Protein AF-A0A383A7Y6-F1 (afdb_monomer_lite)

Structure (mmCIF, N/CA/C/O backbone):
data_AF-A0A383A7Y6-F1
#
_entry.id   AF-A0A383A7Y6-F1
#
loop_
_atom_site.group_PDB
_atom_site.id
_atom_site.type_symbol
_atom_site.label_atom_id
_atom_site.label_alt_id
_atom_site.label_comp_id
_atom_site.label_asym_id
_atom_site.label_entity_id
_atom_site.label_seq_id
_atom_site.pdbx_PDB_ins_code
_atom_site.Cartn_x
_atom_site.Cartn_y
_atom_site.Cartn_z
_atom_site.occupancy
_atom_site.B_iso_or_equiv
_atom_site.auth_seq_id
_atom_site.auth_comp_id
_atom_site.auth_asym_id
_atom_site.auth_atom_id
_atom_site.pdbx_PDB_model_num
ATOM 1 N N . PRO A 1 1 ? -9.229 -7.314 1.625 1.00 82.94 1 PRO A N 1
ATOM 2 C CA . PRO A 1 1 ? -9.069 -8.774 1.388 1.00 82.94 1 PRO A CA 1
ATOM 3 C C . PRO A 1 1 ? -9.872 -9.253 0.169 1.00 82.94 1 PRO A C 1
ATOM 5 O O . PRO A 1 1 ? -10.849 -9.976 0.306 1.00 82.94 1 PRO A O 1
ATOM 8 N N . ALA A 1 2 ? -9.481 -8.816 -1.027 1.00 94.06 2 ALA A N 1
ATOM 9 C CA . ALA A 1 2 ? -10.074 -9.241 -2.293 1.00 94.06 2 ALA A CA 1
ATOM 10 C C . ALA A 1 2 ? -9.077 -8.982 -3.428 1.00 94.06 2 ALA A C 1
ATOM 12 O O . ALA A 1 2 ? -8.101 -8.259 -3.237 1.00 94.06 2 ALA A O 1
ATOM 13 N N . ASN A 1 3 ? -9.335 -9.554 -4.602 1.00 95.44 3 ASN A N 1
ATOM 14 C CA . ASN A 1 3 ? -8.622 -9.197 -5.823 1.00 95.44 3 ASN A CA 1
ATOM 15 C C . ASN A 1 3 ? -9.409 -8.083 -6.535 1.00 95.44 3 ASN A C 1
ATOM 17 O O . ASN A 1 3 ? -10.526 -8.328 -7.001 1.00 95.44 3 ASN A O 1
ATOM 21 N N . LEU A 1 4 ? -8.843 -6.869 -6.586 1.00 96.56 4 LEU A N 1
ATOM 22 C CA . LEU A 1 4 ? -9.551 -5.675 -7.070 1.00 96.56 4 LEU A CA 1
ATOM 23 C C . LEU A 1 4 ? -9.885 -5.743 -8.560 1.00 96.56 4 LEU A C 1
ATOM 25 O O . LEU A 1 4 ? -10.835 -5.098 -9.001 1.00 96.56 4 LEU A O 1
ATOM 29 N N . LYS A 1 5 ? -9.185 -6.593 -9.317 1.00 97.00 5 LYS A N 1
ATOM 30 C CA . LYS A 1 5 ? -9.459 -6.832 -10.737 1.00 97.00 5 LYS A CA 1
ATOM 31 C C . LYS A 1 5 ? -10.874 -7.342 -11.003 1.00 97.00 5 LYS A C 1
ATOM 33 O O . LYS A 1 5 ? -11.378 -7.169 -12.104 1.00 97.00 5 LYS A O 1
ATOM 38 N N . PHE A 1 6 ? -11.523 -7.942 -10.004 1.00 97.50 6 PHE A N 1
ATOM 39 C CA . PHE A 1 6 ? -12.870 -8.509 -10.119 1.00 97.50 6 PHE A CA 1
ATOM 40 C C . PHE A 1 6 ? -13.929 -7.702 -9.354 1.00 97.50 6 PHE A C 1
ATOM 42 O O . PHE A 1 6 ? -14.995 -8.231 -9.031 1.00 97.50 6 PHE A O 1
ATOM 49 N N . VAL A 1 7 ? -13.653 -6.433 -9.045 1.00 98.06 7 VAL A N 1
ATOM 50 C CA . VAL A 1 7 ? -14.596 -5.537 -8.364 1.00 98.06 7 VAL A CA 1
ATOM 51 C C . VAL A 1 7 ? -15.403 -4.750 -9.391 1.00 98.06 7 VAL A C 1
ATOM 53 O O . VAL A 1 7 ? -14.847 -4.118 -10.287 1.00 98.06 7 VAL A O 1
ATOM 56 N N . LYS A 1 8 ? -16.731 -4.786 -9.264 1.00 97.88 8 LYS A N 1
ATOM 57 C CA . LYS A 1 8 ? -17.681 -4.205 -10.226 1.00 97.88 8 LYS A CA 1
ATOM 58 C C . LYS A 1 8 ? -17.431 -2.720 -10.506 1.00 97.88 8 LYS A C 1
ATOM 60 O O . LYS A 1 8 ? -17.610 -2.286 -11.641 1.00 97.88 8 LYS A O 1
ATOM 65 N N . GLU A 1 9 ? -17.064 -1.956 -9.489 1.00 97.88 9 GLU A N 1
ATOM 66 C CA . GLU A 1 9 ? -16.853 -0.510 -9.541 1.00 97.88 9 GLU A CA 1
ATOM 67 C C . GLU A 1 9 ? -15.553 -0.118 -10.248 1.00 97.88 9 GLU A C 1
ATOM 69 O O . GLU A 1 9 ? -15.412 1.038 -10.617 1.00 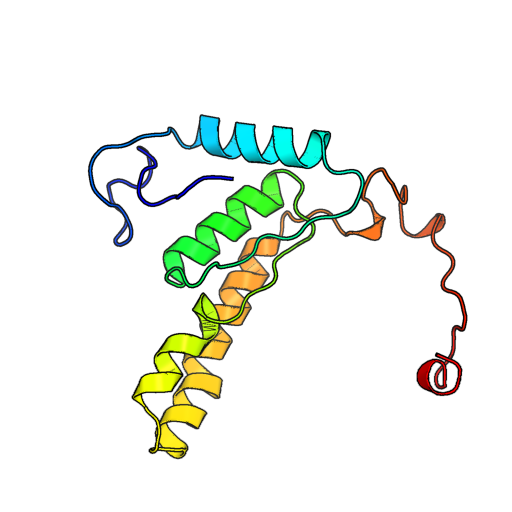97.88 9 GLU A O 1
ATOM 74 N N . TYR A 1 10 ? -14.638 -1.063 -10.483 1.00 97.31 10 TYR A N 1
ATOM 75 C CA . TYR A 1 10 ? -13.378 -0.807 -11.180 1.00 97.31 10 TYR A CA 1
ATOM 76 C C . TYR A 1 10 ? -13.404 -1.202 -12.659 1.00 97.31 10 TYR A C 1
ATOM 78 O O . TYR A 1 10 ? -12.352 -1.283 -13.272 1.00 97.31 10 TYR A O 1
ATOM 86 N N . LYS A 1 11 ? -14.576 -1.435 -13.264 1.00 96.62 11 LYS A N 1
ATOM 87 C CA . LYS A 1 11 ? -14.717 -1.854 -14.678 1.00 96.62 11 LYS A CA 1
ATOM 88 C C . LYS A 1 11 ? -14.052 -0.941 -15.709 1.00 96.62 11 LYS A C 1
ATOM 90 O O . LYS A 1 11 ? -13.810 -1.382 -16.827 1.00 96.62 11 LYS A O 1
ATOM 95 N N . ASP A 1 12 ? -13.838 0.316 -15.357 1.00 95.25 12 ASP A N 1
ATOM 96 C CA . ASP A 1 12 ? -13.200 1.349 -16.168 1.00 95.25 12 ASP A CA 1
ATOM 97 C C . ASP A 1 12 ? -11.691 1.491 -15.905 1.00 95.25 12 ASP A C 1
ATOM 99 O O . ASP A 1 12 ? -11.044 2.321 -16.537 1.00 95.25 12 ASP A O 1
ATOM 103 N N . ARG A 1 13 ? -11.124 0.701 -14.986 1.00 95.75 13 ARG A N 1
ATOM 104 C CA . ARG A 1 13 ? -9.699 0.721 -14.634 1.00 95.75 13 ARG A CA 1
ATOM 105 C C . ARG A 1 13 ? -8.907 -0.264 -15.481 1.00 95.75 13 ARG A C 1
ATOM 107 O O . ARG A 1 13 ? -9.386 -1.359 -15.777 1.00 95.75 13 ARG A O 1
ATOM 114 N N . ASP A 1 14 ? -7.654 0.078 -15.765 1.00 94.50 14 ASP A N 1
ATOM 115 C CA . ASP A 1 14 ? -6.775 -0.719 -16.631 1.00 94.50 14 ASP A CA 1
ATOM 116 C C . ASP A 1 14 ? -6.480 -2.116 -16.061 1.00 94.50 14 ASP A C 1
ATOM 118 O O . ASP A 1 14 ? -6.310 -3.081 -16.806 1.00 94.50 14 ASP A O 1
ATOM 122 N N . PHE A 1 15 ? -6.470 -2.257 -14.733 1.00 94.88 15 PHE A N 1
ATOM 123 C CA . PHE A 1 15 ? -6.251 -3.545 -14.072 1.00 94.88 15 PHE A CA 1
ATOM 124 C C . PHE A 1 15 ? -7.502 -4.441 -14.009 1.00 94.88 15 PHE A C 1
ATOM 126 O O . PHE A 1 15 ? -7.398 -5.577 -13.540 1.00 94.88 15 PHE A O 1
ATOM 133 N N . TYR A 1 16 ? -8.683 -3.974 -14.427 1.00 96.25 16 TYR A N 1
ATOM 134 C CA . TYR A 1 16 ? -9.912 -4.768 -14.355 1.00 96.25 16 TYR A CA 1
ATOM 135 C C . TYR A 1 16 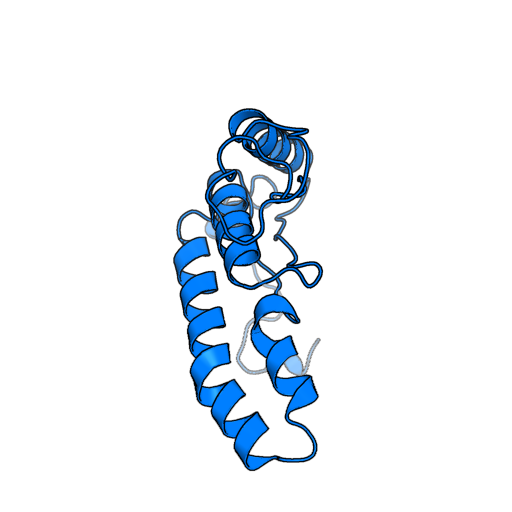? -9.857 -6.001 -15.258 1.00 96.25 16 TYR A C 1
ATOM 137 O O . TYR A 1 16 ? -9.379 -5.959 -16.390 1.00 96.25 16 TYR A O 1
ATOM 145 N N . MET A 1 17 ? -10.384 -7.126 -14.771 1.00 94.25 17 MET A N 1
ATOM 146 C CA . MET A 1 17 ? -10.365 -8.392 -15.494 1.00 94.25 17 MET A CA 1
ATOM 147 C C . MET A 1 17 ? -11.684 -9.152 -15.358 1.00 94.25 17 MET A C 1
ATOM 149 O O . MET A 1 17 ? -12.195 -9.372 -14.266 1.00 94.25 17 MET A O 1
ATOM 153 N N . GLY A 1 18 ? -12.183 -9.666 -16.484 1.00 93.69 18 GLY A N 1
ATOM 154 C CA . GLY A 1 18 ? -13.228 -10.691 -16.515 1.00 93.69 18 GLY A CA 1
ATOM 155 C C . GLY A 1 18 ? -14.574 -10.291 -15.895 1.00 93.69 18 GLY A C 1
ATOM 156 O O . GLY A 1 18 ? -15.021 -9.142 -15.959 1.00 93.69 18 GLY A O 1
ATOM 157 N N . ALA A 1 19 ? -15.271 -11.291 -15.351 1.00 96.06 19 ALA A N 1
ATOM 158 C CA . ALA A 1 19 ? -16.553 -11.110 -14.680 1.00 96.06 19 ALA A CA 1
ATOM 159 C C . ALA A 1 19 ? -16.349 -10.632 -13.236 1.00 96.06 19 ALA A C 1
ATOM 161 O O . ALA A 1 19 ? -15.480 -11.137 -12.528 1.00 96.06 19 ALA A O 1
ATOM 162 N N . SER A 1 20 ? -17.178 -9.686 -12.790 1.00 97.56 20 SER A N 1
ATOM 163 C CA . SER A 1 20 ? -17.117 -9.184 -11.417 1.00 97.56 20 SER A CA 1
ATOM 164 C C . SER A 1 20 ? -17.512 -10.283 -10.425 1.00 97.56 20 SER A C 1
ATOM 166 O O . SER A 1 20 ? -18.545 -10.928 -10.601 1.00 97.56 20 SER A O 1
ATOM 168 N N . ALA A 1 21 ? -16.704 -10.463 -9.384 1.00 97.69 21 ALA A N 1
ATOM 169 C CA . ALA A 1 21 ? -16.951 -11.385 -8.277 1.00 97.69 21 ALA A CA 1
ATOM 170 C C . ALA A 1 21 ? -17.404 -10.654 -7.004 1.00 97.69 21 ALA A C 1
ATOM 172 O O . ALA A 1 21 ? -18.039 -11.267 -6.151 1.00 97.69 21 ALA A O 1
ATOM 173 N N . TYR A 1 22 ? -17.090 -9.358 -6.895 1.00 97.50 22 TYR A N 1
ATOM 174 C CA . TYR A 1 22 ? -17.371 -8.537 -5.719 1.00 97.50 22 TYR A CA 1
ATOM 175 C C . TYR A 1 22 ? -17.855 -7.140 -6.123 1.00 97.50 22 TYR A C 1
ATOM 177 O O . TYR A 1 22 ? -17.560 -6.639 -7.213 1.00 97.50 22 TYR A O 1
ATOM 185 N N . THR A 1 23 ? -18.553 -6.488 -5.209 1.00 98.31 23 THR A N 1
ATOM 186 C CA . THR A 1 23 ? -18.743 -5.037 -5.144 1.00 98.31 23 THR A CA 1
ATOM 187 C C . THR A 1 23 ? -17.686 -4.417 -4.235 1.00 98.31 23 THR A C 1
ATOM 189 O O . THR A 1 23 ? -17.135 -5.081 -3.354 1.00 98.31 23 THR A O 1
ATOM 192 N N . LEU A 1 24 ? -17.414 -3.127 -4.401 1.00 98.06 24 LEU A N 1
ATOM 193 C CA . LEU A 1 24 ? -16.484 -2.393 -3.547 1.00 98.06 24 LEU A CA 1
ATOM 194 C C . LEU A 1 24 ? -16.922 -2.456 -2.078 1.00 98.06 24 LEU A C 1
ATOM 196 O O . LEU A 1 24 ? -16.101 -2.726 -1.207 1.00 98.06 24 LEU A O 1
ATOM 200 N N . SER A 1 25 ? -18.224 -2.322 -1.814 1.00 98.38 25 SER A N 1
ATOM 201 C CA . SER A 1 25 ? -18.782 -2.394 -0.458 1.00 98.38 25 SER A CA 1
ATOM 202 C C . SER A 1 25 ? -18.506 -3.736 0.236 1.00 98.38 25 SER A C 1
ATOM 204 O O . SER A 1 25 ? -18.212 -3.763 1.434 1.00 98.38 25 SER A O 1
ATOM 206 N N . GLU A 1 26 ? -18.535 -4.849 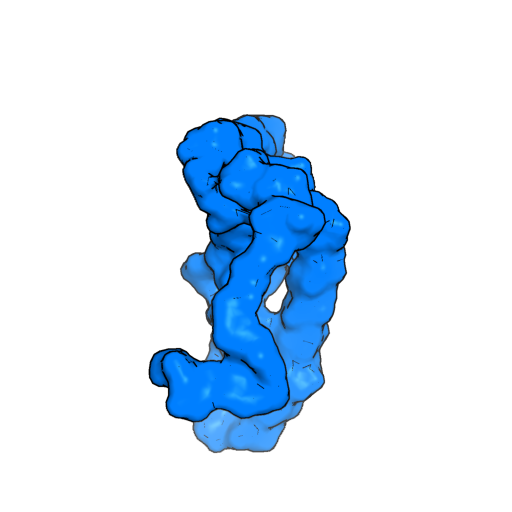-0.505 1.00 98.50 26 GLU A N 1
ATOM 207 C CA . GLU A 1 26 ? -18.149 -6.165 0.022 1.00 98.50 26 GLU A CA 1
ATOM 208 C C . GLU A 1 26 ? -16.657 -6.213 0.364 1.00 98.50 26 GLU A C 1
ATOM 210 O O . GLU A 1 26 ? -16.293 -6.688 1.439 1.00 98.50 26 GLU A O 1
ATOM 215 N N . VAL A 1 27 ? -15.790 -5.661 -0.493 1.00 98.38 27 VAL A N 1
ATOM 216 C CA . VAL A 1 27 ? -14.341 -5.601 -0.231 1.00 98.38 27 VAL A CA 1
ATOM 217 C C . VAL A 1 27 ? -14.026 -4.784 1.020 1.00 98.38 27 VAL A C 1
ATOM 219 O O . VAL A 1 27 ? -13.222 -5.215 1.851 1.00 98.38 27 VAL A O 1
ATOM 222 N N . GLU A 1 28 ? -14.675 -3.633 1.188 1.00 98.31 28 GLU A N 1
ATOM 223 C CA . GLU A 1 28 ? -14.577 -2.828 2.405 1.00 98.31 28 GLU A CA 1
ATOM 224 C C . GLU A 1 28 ? -15.064 -3.607 3.636 1.00 98.31 28 GLU A C 1
ATOM 226 O O . GLU A 1 28 ? -14.442 -3.553 4.699 1.00 98.31 28 GLU A O 1
ATOM 231 N N . GLY A 1 29 ? -16.155 -4.368 3.488 1.00 98.56 29 GLY A N 1
ATOM 232 C CA . GLY A 1 29 ? -16.665 -5.286 4.506 1.00 98.56 29 GLY A CA 1
ATOM 233 C C . GLY A 1 29 ? -15.619 -6.312 4.924 1.00 98.56 29 GLY A C 1
ATOM 234 O O . GLY A 1 29 ? -15.363 -6.475 6.115 1.00 98.56 29 GLY A O 1
ATOM 235 N N . PHE A 1 30 ? -14.921 -6.917 3.964 1.00 98.44 30 PHE A N 1
ATOM 236 C CA . PHE A 1 30 ? -13.842 -7.859 4.256 1.00 98.44 30 PHE A CA 1
ATOM 237 C C . PHE A 1 30 ? -12.671 -7.206 4.999 1.00 98.44 30 PHE A C 1
ATOM 239 O O . PHE A 1 30 ? -12.051 -7.857 5.838 1.00 98.44 30 PHE A O 1
ATOM 246 N N . CYS A 1 31 ? -12.341 -5.942 4.709 1.00 98.06 31 CYS A N 1
ATOM 247 C CA . CYS A 1 31 ? -11.323 -5.210 5.471 1.00 98.06 31 CYS A CA 1
ATOM 248 C C . CYS A 1 31 ? -11.763 -4.993 6.923 1.00 98.06 31 CYS A C 1
ATOM 250 O O . CYS A 1 31 ? -10.988 -5.283 7.831 1.00 98.06 31 CYS A O 1
ATOM 252 N N . ARG A 1 32 ? -13.012 -4.562 7.146 1.00 97.75 32 ARG A N 1
ATOM 253 C CA . ARG A 1 32 ? -13.574 -4.389 8.496 1.00 97.75 32 ARG A CA 1
ATOM 254 C C . ARG A 1 32 ? -13.587 -5.702 9.280 1.00 97.75 32 ARG A C 1
ATOM 256 O O . ARG A 1 32 ? -13.215 -5.722 10.449 1.00 97.75 32 ARG A O 1
ATOM 263 N N . ASP A 1 33 ? -13.952 -6.803 8.631 1.00 98.19 33 ASP A N 1
ATOM 264 C CA . ASP A 1 33 ? -13.943 -8.131 9.247 1.00 98.19 33 ASP A CA 1
ATOM 265 C C . ASP A 1 33 ? -12.529 -8.601 9.605 1.00 98.19 33 ASP A C 1
ATOM 267 O O . ASP A 1 33 ? -12.329 -9.220 10.655 1.00 98.19 33 ASP A O 1
ATOM 271 N N . LEU A 1 34 ? -11.545 -8.326 8.741 1.00 97.12 34 LEU A N 1
ATOM 272 C CA . LEU A 1 34 ? -10.137 -8.602 9.025 1.00 97.12 34 LEU A CA 1
ATOM 273 C C . LEU A 1 34 ? -9.663 -7.795 10.235 1.00 97.12 34 LEU A C 1
ATOM 275 O O . LEU A 1 34 ? -9.082 -8.371 11.152 1.00 97.12 34 LEU A O 1
ATOM 279 N N . ASP A 1 35 ? -9.946 -6.496 10.268 1.00 96.56 35 ASP A N 1
ATOM 280 C CA . ASP A 1 35 ? -9.555 -5.618 11.370 1.00 96.56 35 ASP A CA 1
ATOM 281 C C . ASP A 1 35 ? -10.184 -6.043 12.706 1.00 96.56 35 ASP A C 1
ATOM 283 O O . ASP A 1 35 ? -9.504 -6.158 13.731 1.00 96.56 35 ASP A O 1
ATOM 287 N N . ALA A 1 36 ? -11.473 -6.392 12.690 1.00 96.31 36 ALA A N 1
ATOM 288 C CA . ALA A 1 36 ? -12.177 -6.895 13.862 1.00 96.31 36 ALA A CA 1
ATOM 289 C C . ALA A 1 36 ? -11.507 -8.156 14.435 1.00 96.31 36 ALA A C 1
ATOM 291 O O . ALA A 1 36 ? -11.340 -8.259 15.654 1.00 96.31 36 ALA A O 1
ATOM 292 N N . LYS A 1 37 ? -11.074 -9.078 13.564 1.00 96.50 37 LYS A N 1
ATOM 293 C CA . LYS A 1 37 ? -10.435 -10.352 13.934 1.00 96.50 37 LYS A CA 1
ATOM 294 C C . LYS A 1 37 ? -8.949 -10.224 14.261 1.00 96.50 37 LYS A C 1
ATOM 296 O O . LYS A 1 37 ? -8.432 -11.054 15.007 1.00 96.50 37 LYS A O 1
ATOM 301 N N . SER A 1 38 ? -8.258 -9.223 13.722 1.00 95.62 38 SER A N 1
ATOM 302 C CA . SER A 1 38 ? -6.833 -9.041 13.975 1.00 95.62 38 SER A CA 1
ATOM 303 C C . SER A 1 38 ? -6.591 -8.668 15.437 1.00 95.62 38 SER A C 1
ATOM 305 O O . SER A 1 38 ? -7.180 -7.725 15.972 1.00 95.62 38 SER A O 1
ATOM 307 N N . THR A 1 39 ? -5.709 -9.416 16.100 1.00 95.25 39 THR A N 1
ATOM 308 C CA . THR A 1 39 ? -5.282 -9.152 17.482 1.00 95.25 39 THR A CA 1
ATOM 309 C C . THR A 1 39 ? -4.067 -8.231 17.550 1.00 95.25 39 THR A C 1
ATOM 311 O O . THR A 1 39 ? -3.641 -7.871 18.644 1.00 95.25 39 THR A O 1
ATOM 314 N N . LEU A 1 40 ? -3.502 -7.840 16.407 1.00 96.25 40 LEU A N 1
ATOM 315 C CA . LEU A 1 40 ? -2.354 -6.944 16.274 1.00 96.25 40 LEU A CA 1
ATOM 316 C C . LEU A 1 40 ? -2.565 -5.988 15.085 1.00 96.25 40 LEU A C 1
ATOM 318 O O . LEU A 1 40 ? -3.379 -6.284 14.208 1.00 96.25 40 LEU A O 1
ATOM 322 N N . PRO A 1 41 ? -1.831 -4.862 15.022 1.00 97.00 41 PRO A N 1
ATOM 323 C CA . PRO A 1 41 ? -1.794 -4.022 13.832 1.00 97.00 41 PRO A CA 1
ATOM 324 C C . PRO A 1 41 ? -1.445 -4.845 12.594 1.00 97.00 41 PRO A C 1
ATOM 326 O O . PRO A 1 41 ? -0.594 -5.736 12.651 1.00 97.00 41 PRO A O 1
ATOM 329 N N . TRP A 1 42 ? -2.074 -4.523 11.471 1.00 97.75 42 TRP A N 1
ATOM 330 C CA . TRP A 1 42 ? -1.842 -5.204 10.205 1.00 97.75 42 TRP A CA 1
ATOM 331 C C . TRP A 1 42 ? -1.538 -4.199 9.099 1.00 97.75 42 TRP A C 1
ATOM 333 O O . TRP A 1 42 ? -1.899 -3.025 9.176 1.00 97.75 42 TRP A O 1
ATOM 343 N N . VAL A 1 43 ? -0.849 -4.666 8.065 1.00 97.94 43 VAL A N 1
ATOM 344 C CA . VAL A 1 43 ? -0.503 -3.877 6.881 1.00 97.94 43 VAL A CA 1
ATOM 345 C C . VAL A 1 43 ? -0.859 -4.662 5.628 1.00 97.94 43 VAL A C 1
ATOM 347 O O . VAL A 1 43 ? -0.838 -5.895 5.635 1.00 97.94 43 VAL A O 1
ATOM 350 N N . ILE A 1 44 ? -1.174 -3.961 4.542 1.00 97.44 44 ILE A N 1
ATOM 351 C CA . ILE A 1 44 ? -1.447 -4.602 3.253 1.00 97.44 44 ILE A CA 1
ATOM 352 C C . ILE A 1 44 ? -0.145 -4.881 2.491 1.00 97.44 44 ILE A C 1
ATOM 354 O O . ILE A 1 44 ? 0.764 -4.048 2.461 1.00 97.44 44 ILE A O 1
ATOM 358 N N . LEU A 1 45 ? -0.053 -6.053 1.858 1.00 97.31 45 LEU A N 1
ATOM 359 C CA . LEU A 1 45 ? 1.064 -6.424 0.990 1.00 97.31 45 LEU A CA 1
ATOM 360 C C . LEU A 1 45 ? 0.670 -6.271 -0.479 1.00 97.31 45 LEU A C 1
ATOM 362 O O . LEU A 1 45 ? -0.449 -6.592 -0.862 1.00 97.31 45 LEU A O 1
ATOM 366 N N . SER A 1 46 ? 1.616 -5.854 -1.321 1.00 94.06 46 SER A N 1
ATOM 367 C CA . SER A 1 46 ? 1.345 -5.644 -2.755 1.00 94.06 46 SER A CA 1
ATOM 368 C C . SER A 1 46 ? 1.090 -6.912 -3.571 1.00 94.06 46 SER A C 1
ATOM 370 O O . SER A 1 46 ? 0.556 -6.827 -4.667 1.00 94.06 46 SER A O 1
ATOM 372 N N . ALA A 1 47 ? 1.553 -8.079 -3.113 1.00 91.81 47 ALA A N 1
ATOM 373 C CA . ALA A 1 47 ? 1.514 -9.346 -3.859 1.00 91.81 47 ALA A CA 1
ATOM 374 C C . ALA A 1 47 ? 2.097 -9.313 -5.299 1.00 91.81 47 ALA A C 1
ATOM 376 O O . ALA A 1 47 ? 2.039 -10.318 -6.001 1.00 91.81 47 ALA A O 1
ATOM 377 N N . GLY A 1 48 ? 2.746 -8.219 -5.717 1.00 87.38 48 GLY A N 1
ATOM 378 C CA . GLY A 1 48 ? 3.263 -8.039 -7.076 1.00 87.38 48 GLY A CA 1
ATOM 379 C C . GLY A 1 48 ? 2.249 -7.527 -8.102 1.00 87.38 48 GLY A C 1
ATOM 380 O O . GLY A 1 48 ? 2.562 -7.574 -9.292 1.00 87.38 48 GLY A O 1
ATOM 381 N N . VAL A 1 49 ? 1.086 -7.024 -7.669 1.00 95.12 49 VAL A N 1
ATOM 382 C CA . VAL A 1 49 ? 0.153 -6.311 -8.559 1.00 95.12 49 VAL A CA 1
ATOM 383 C C . VAL A 1 49 ? 0.795 -5.049 -9.149 1.00 95.12 49 VAL A C 1
ATOM 385 O O . VAL A 1 49 ? 1.916 -4.677 -8.784 1.00 95.12 49 VAL A O 1
ATOM 388 N N . ASP A 1 50 ? 0.138 -4.428 -10.121 1.00 95.38 50 ASP A N 1
ATOM 389 C CA . ASP A 1 50 ? 0.615 -3.175 -10.713 1.00 95.38 50 ASP A CA 1
ATOM 390 C C . ASP A 1 50 ? 0.377 -1.999 -9.763 1.00 95.38 50 ASP A C 1
ATOM 392 O O . ASP A 1 50 ? -0.482 -2.061 -8.879 1.00 95.38 50 ASP A O 1
ATOM 396 N N . ILE A 1 51 ? 1.169 -0.932 -9.909 1.00 96.38 51 ILE A N 1
ATOM 397 C CA . ILE A 1 51 ? 1.174 0.173 -8.942 1.00 96.38 51 ILE A CA 1
ATOM 398 C C . ILE A 1 51 ? -0.204 0.825 -8.784 1.00 96.38 51 ILE A C 1
ATOM 400 O O . ILE A 1 51 ? -0.595 1.174 -7.671 1.00 96.38 51 ILE A O 1
ATOM 404 N N . GLU A 1 52 ? -0.970 0.933 -9.868 1.00 96.12 52 GLU A N 1
ATOM 405 C CA . GLU A 1 52 ? -2.308 1.517 -9.845 1.00 96.12 52 GLU A CA 1
ATOM 406 C C . GLU A 1 52 ? -3.269 0.707 -8.958 1.00 96.12 52 GLU A C 1
ATOM 408 O O . GLU A 1 52 ? -3.916 1.261 -8.065 1.00 96.12 52 GLU A O 1
ATOM 413 N N . GLU A 1 53 ? -3.307 -0.615 -9.148 1.00 97.06 53 GLU A N 1
ATOM 414 C CA . GLU A 1 53 ? -4.104 -1.526 -8.322 1.00 97.06 53 GLU A CA 1
ATOM 415 C C . GLU A 1 53 ? -3.626 -1.496 -6.863 1.00 97.06 53 GLU A C 1
ATOM 417 O O . GLU A 1 53 ? -4.422 -1.539 -5.920 1.00 97.06 53 GLU A O 1
ATOM 422 N N . PHE A 1 54 ? -2.311 -1.414 -6.649 1.00 97.75 54 PHE A N 1
ATOM 423 C CA . PHE A 1 54 ? -1.748 -1.379 -5.307 1.00 97.75 54 PHE A CA 1
ATOM 424 C C . PHE A 1 54 ? -2.153 -0.115 -4.540 1.00 97.75 54 PHE A C 1
ATOM 426 O O . PHE A 1 54 ? -2.545 -0.212 -3.378 1.00 97.75 54 PHE A O 1
ATOM 433 N N . ILE A 1 55 ? -2.121 1.055 -5.179 1.00 97.25 55 ILE A N 1
ATOM 434 C CA . ILE A 1 55 ? -2.546 2.320 -4.565 1.00 97.25 55 ILE A CA 1
ATOM 435 C C . ILE A 1 55 ? -4.008 2.236 -4.104 1.00 97.25 55 ILE A C 1
ATOM 437 O O . ILE A 1 55 ? -4.321 2.652 -2.987 1.00 97.25 55 ILE A O 1
ATOM 441 N N . GLU A 1 56 ? -4.897 1.652 -4.910 1.00 97.44 56 GLU A N 1
ATOM 442 C CA . GLU A 1 56 ? -6.296 1.433 -4.519 1.00 97.44 56 GLU A CA 1
ATOM 443 C C . GLU A 1 56 ? -6.423 0.459 -3.336 1.00 97.44 56 GLU A C 1
ATOM 445 O O . GLU A 1 56 ? -7.143 0.741 -2.375 1.00 97.44 56 GLU A O 1
ATOM 450 N N . ASN A 1 57 ? -5.649 -0.631 -3.330 1.00 97.56 57 ASN A N 1
ATOM 451 C CA . ASN A 1 57 ? -5.585 -1.544 -2.185 1.00 97.56 57 ASN A CA 1
ATOM 452 C C . ASN A 1 57 ? -5.153 -0.830 -0.894 1.00 97.56 57 ASN A C 1
ATOM 454 O O . ASN A 1 57 ? -5.734 -1.093 0.165 1.00 97.56 57 ASN A O 1
ATOM 458 N N . VAL A 1 58 ? -4.162 0.071 -0.957 1.00 97.88 58 VAL A N 1
ATOM 459 C CA . VAL A 1 58 ? -3.714 0.856 0.206 1.00 97.88 58 VAL A CA 1
ATOM 460 C C . VAL A 1 58 ? -4.826 1.774 0.701 1.00 97.88 58 VAL A C 1
ATOM 462 O O . VAL A 1 58 ? -5.080 1.781 1.906 1.00 97.88 58 VAL A O 1
ATOM 465 N N . LYS A 1 59 ? -5.524 2.493 -0.190 1.00 97.62 59 LYS A N 1
ATOM 466 C CA . LYS A 1 59 ? -6.627 3.395 0.191 1.00 97.62 59 LYS A CA 1
ATOM 467 C C . LYS A 1 59 ? -7.729 2.648 0.943 1.00 97.62 59 LYS A C 1
ATOM 469 O O . LYS A 1 59 ? -8.067 3.030 2.062 1.00 97.62 59 LYS A O 1
ATOM 474 N N . ILE A 1 60 ? -8.241 1.563 0.354 1.00 97.75 60 ILE A N 1
ATOM 475 C CA . ILE A 1 60 ? -9.336 0.771 0.935 1.00 97.75 60 ILE A CA 1
ATOM 476 C C . ILE A 1 60 ? -8.898 0.146 2.263 1.00 97.75 60 ILE A C 1
ATOM 478 O O . ILE A 1 60 ? -9.619 0.213 3.254 1.00 97.75 60 ILE A O 1
ATOM 482 N N . SER A 1 61 ? -7.707 -0.458 2.308 1.00 97.88 61 SER A N 1
ATOM 483 C CA . SER A 1 61 ? -7.227 -1.135 3.520 1.00 97.88 61 SER A CA 1
ATOM 484 C C . SER A 1 61 ? -7.010 -0.148 4.668 1.00 97.88 61 SER A C 1
ATOM 486 O O . SER A 1 61 ? -7.436 -0.407 5.792 1.00 97.88 61 SER A O 1
ATOM 488 N N . SER A 1 62 ? -6.392 1.001 4.382 1.00 97.31 62 SER A N 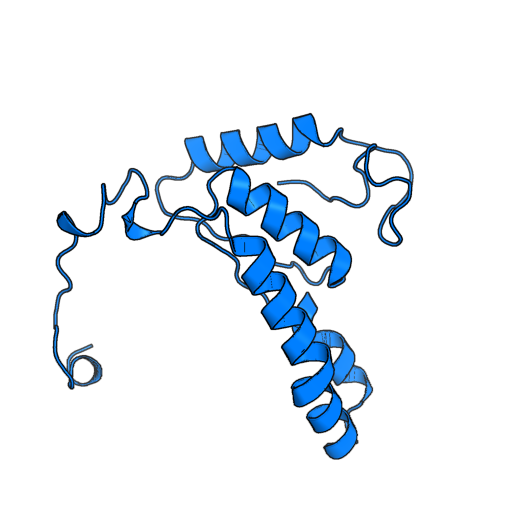1
ATOM 489 C CA . SER A 1 62 ? -6.098 2.038 5.379 1.00 97.31 62 SER A CA 1
ATOM 490 C C . SER A 1 62 ? -7.377 2.630 5.966 1.00 97.31 62 SER A C 1
ATOM 492 O O . SER A 1 62 ? -7.492 2.741 7.181 1.00 97.31 62 SER A O 1
ATOM 494 N N . ALA A 1 63 ? -8.377 2.916 5.125 1.00 97.19 63 ALA A N 1
ATOM 495 C CA . ALA A 1 63 ? -9.679 3.423 5.565 1.00 97.19 63 ALA A CA 1
ATOM 496 C C . ALA A 1 63 ? -10.469 2.439 6.453 1.00 97.19 63 ALA A C 1
ATOM 498 O O . ALA A 1 63 ? -11.440 2.830 7.103 1.00 97.19 63 ALA A O 1
ATOM 499 N N . HIS A 1 64 ? -10.070 1.165 6.490 1.00 97.06 64 HIS A N 1
ATOM 500 C CA . HIS A 1 64 ? -1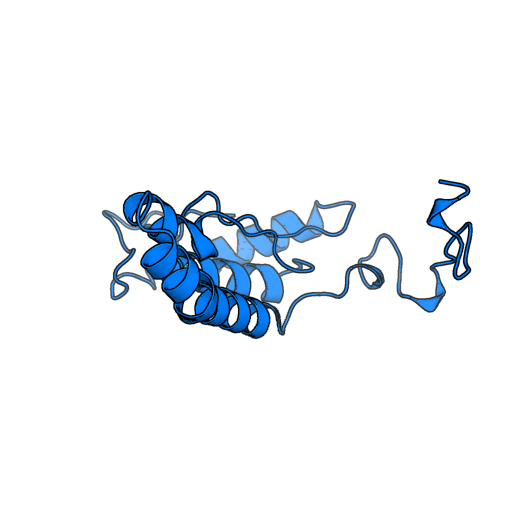0.782 0.098 7.190 1.00 97.06 64 HIS A CA 1
ATOM 501 C C . HIS A 1 64 ? -9.888 -0.696 8.151 1.00 97.06 64 HIS A C 1
ATOM 503 O O . HIS A 1 64 ? -10.123 -1.883 8.366 1.00 97.06 64 HIS A O 1
ATOM 509 N N . GLY A 1 65 ? -8.893 -0.031 8.745 1.00 95.56 65 GLY A N 1
ATOM 510 C CA . GLY A 1 65 ? -8.188 -0.523 9.935 1.00 95.56 65 GLY A CA 1
ATOM 511 C C . GLY A 1 65 ? -6.715 -0.874 9.737 1.00 95.56 65 GLY A C 1
ATOM 512 O O . GLY A 1 65 ? -5.993 -1.034 10.719 1.00 95.56 65 GLY A O 1
ATOM 513 N N . ALA A 1 66 ? -6.219 -0.931 8.497 1.00 97.50 66 ALA A N 1
ATOM 514 C CA . ALA A 1 66 ? -4.794 -1.164 8.280 1.00 97.50 66 ALA A CA 1
ATOM 515 C C . ALA A 1 66 ? -3.950 -0.023 8.870 1.00 97.50 66 ALA A C 1
ATOM 517 O O . ALA A 1 66 ? -4.297 1.157 8.782 1.00 97.50 66 ALA A O 1
ATOM 518 N N . SER A 1 67 ? -2.791 -0.382 9.415 1.00 97.75 67 SER A N 1
ATOM 519 C CA . SER A 1 67 ? -1.784 0.551 9.930 1.00 97.75 67 SER A CA 1
ATOM 520 C C . SER A 1 67 ? -0.744 0.964 8.895 1.00 97.75 67 SER A C 1
ATOM 522 O O . SER A 1 67 ? 0.205 1.677 9.216 1.00 97.75 67 SER A O 1
ATOM 524 N N . GLY A 1 68 ? -0.909 0.518 7.654 1.00 97.62 68 GLY A N 1
ATOM 525 C CA . GLY A 1 68 ? -0.080 0.925 6.537 1.00 97.62 68 GLY A CA 1
ATOM 526 C C . GLY A 1 68 ? 0.070 -0.161 5.488 1.00 97.62 68 GLY A C 1
ATOM 527 O O . GLY A 1 68 ? -0.811 -1.005 5.305 1.00 97.62 68 GLY A O 1
ATOM 528 N N . PHE A 1 69 ? 1.210 -0.149 4.804 1.00 97.62 69 PHE A N 1
ATOM 529 C CA . PHE A 1 69 ? 1.538 -1.129 3.781 1.00 97.62 69 PHE A CA 1
ATOM 530 C C . PHE A 1 69 ? 2.979 -1.623 3.902 1.00 97.62 69 PHE A C 1
ATOM 532 O O . PHE A 1 69 ? 3.853 -0.926 4.416 1.00 97.62 69 PHE A O 1
ATOM 539 N N . LEU A 1 70 ? 3.227 -2.815 3.364 1.00 97.31 70 LEU A N 1
ATOM 540 C CA . LEU A 1 70 ? 4.562 -3.334 3.089 1.00 97.31 70 LEU A CA 1
ATOM 541 C C . LEU A 1 70 ? 4.633 -3.694 1.604 1.00 97.31 70 LEU A C 1
ATOM 543 O O . LEU A 1 70 ? 3.995 -4.639 1.134 1.00 97.31 70 LEU A O 1
ATOM 547 N N . CYS A 1 71 ? 5.384 -2.902 0.843 1.00 95.75 71 CYS A N 1
ATOM 548 C CA . CYS A 1 71 ? 5.425 -3.000 -0.611 1.00 95.75 71 CYS A CA 1
ATOM 549 C C . CYS A 1 71 ? 6.835 -3.272 -1.124 1.00 95.75 71 CYS A C 1
ATOM 551 O O . CYS A 1 71 ? 7.819 -2.814 -0.555 1.00 95.75 71 CYS A O 1
ATOM 553 N N . GLY A 1 72 ? 6.903 -4.018 -2.224 1.00 95.75 72 GLY A N 1
ATOM 554 C CA . GLY A 1 72 ? 8.136 -4.283 -2.947 1.00 95.75 72 GLY A CA 1
ATOM 555 C C . GLY A 1 72 ? 7.875 -4.200 -4.442 1.00 95.75 72 GLY A C 1
ATOM 556 O O . GLY A 1 72 ? 7.929 -3.125 -5.024 1.00 95.75 72 GLY A O 1
ATOM 557 N N . ARG A 1 73 ? 7.528 -5.336 -5.055 1.00 96.75 73 ARG A N 1
ATOM 558 C CA . ARG A 1 73 ? 7.407 -5.469 -6.516 1.00 96.75 73 ARG A CA 1
ATOM 559 C C . ARG A 1 73 ? 6.517 -4.415 -7.181 1.00 96.75 73 ARG A C 1
ATOM 561 O O . ARG A 1 73 ? 6.905 -3.930 -8.229 1.00 96.75 73 ARG A O 1
ATOM 568 N N . ALA A 1 74 ? 5.390 -4.012 -6.592 1.00 96.75 74 ALA A N 1
ATOM 569 C CA . ALA A 1 74 ? 4.559 -2.969 -7.209 1.00 96.75 74 ALA A CA 1
ATOM 570 C C . ALA A 1 74 ? 5.275 -1.607 -7.348 1.00 96.75 74 ALA A C 1
ATOM 572 O O . ALA A 1 74 ? 4.873 -0.806 -8.177 1.00 96.75 74 ALA A O 1
ATOM 573 N N . ILE A 1 75 ? 6.333 -1.346 -6.568 1.00 97.50 75 ILE A N 1
ATOM 574 C CA . ILE A 1 75 ? 7.131 -0.115 -6.648 1.00 97.50 75 ILE A CA 1
ATOM 575 C C . ILE A 1 75 ? 8.302 -0.253 -7.629 1.00 97.50 75 ILE A C 1
ATOM 577 O O . ILE A 1 75 ? 8.539 0.669 -8.403 1.00 97.50 75 ILE A O 1
ATOM 581 N N . TRP A 1 76 ? 9.048 -1.364 -7.581 1.00 96.94 76 TRP A N 1
ATOM 582 C CA . TRP A 1 76 ? 10.365 -1.458 -8.234 1.00 96.94 76 TRP A CA 1
ATOM 583 C C . TRP A 1 76 ? 10.505 -2.545 -9.309 1.00 96.94 76 TRP A C 1
ATOM 585 O O . TRP A 1 76 ? 11.563 -2.622 -9.931 1.00 96.94 76 TRP A O 1
ATOM 595 N N . LYS A 1 77 ? 9.499 -3.406 -9.546 1.00 96.50 77 LYS A N 1
ATOM 596 C CA . LYS A 1 77 ? 9.657 -4.571 -10.448 1.00 96.50 77 LYS A CA 1
ATOM 597 C C . LYS A 1 77 ? 10.007 -4.186 -11.887 1.00 96.50 77 LYS A C 1
ATOM 599 O O . LYS A 1 77 ? 10.721 -4.942 -12.535 1.00 96.50 77 LYS A O 1
ATOM 604 N N . ASP A 1 78 ? 9.570 -3.017 -12.348 1.00 96.88 78 ASP A N 1
ATOM 605 C CA . ASP A 1 78 ? 9.812 -2.560 -13.722 1.00 96.88 78 ASP A CA 1
ATOM 606 C C . ASP A 1 78 ? 11.258 -2.078 -13.939 1.00 96.88 78 ASP A C 1
ATOM 608 O O . ASP A 1 78 ? 11.684 -1.899 -15.076 1.00 96.88 78 ASP A O 1
ATOM 612 N N . ALA A 1 79 ? 12.060 -1.977 -12.870 1.00 97.94 79 ALA A N 1
ATOM 613 C CA . ALA A 1 79 ? 13.509 -1.817 -12.975 1.00 97.94 79 ALA A CA 1
ATOM 614 C C . ALA A 1 79 ? 14.212 -3.115 -13.403 1.00 97.94 79 ALA A C 1
ATOM 616 O O . ALA A 1 79 ? 15.290 -3.070 -13.990 1.00 97.94 79 ALA A O 1
ATOM 617 N N . VAL A 1 80 ? 13.633 -4.286 -13.100 1.00 97.69 80 VAL A N 1
ATOM 618 C CA . VAL A 1 80 ? 14.290 -5.588 -13.315 1.00 97.69 80 VAL A CA 1
ATOM 619 C C . VAL A 1 80 ? 14.633 -5.825 -14.792 1.00 97.69 80 VAL A C 1
ATOM 621 O O . VAL A 1 80 ? 15.767 -6.221 -15.057 1.00 97.69 80 VAL A O 1
ATOM 624 N N . PRO A 1 81 ? 13.737 -5.557 -15.766 1.00 98.25 81 PRO A N 1
ATOM 625 C CA . PRO A 1 81 ? 14.055 -5.724 -17.185 1.00 98.25 81 PRO A CA 1
ATOM 626 C C . PRO A 1 81 ? 15.099 -4.738 -17.729 1.00 98.25 81 PRO A C 1
ATOM 628 O O . PRO A 1 81 ? 15.589 -4.952 -18.832 1.00 98.25 81 PRO A O 1
ATOM 631 N N . LEU A 1 82 ? 15.419 -3.661 -16.998 1.00 98.50 82 LEU A N 1
ATOM 632 C CA . LEU A 1 82 ? 16.424 -2.674 -17.411 1.00 98.50 82 LEU A CA 1
ATOM 633 C C . LEU A 1 82 ? 17.853 -3.172 -17.151 1.00 98.50 82 LEU A C 1
ATOM 635 O O . LEU A 1 82 ? 18.791 -2.723 -17.799 1.00 98.50 82 LEU A O 1
ATOM 639 N N . TYR A 1 83 ? 18.038 -4.127 -16.239 1.00 97.25 83 TYR A N 1
ATOM 640 C CA . TYR A 1 83 ? 19.343 -4.732 -15.981 1.00 97.25 83 TYR A CA 1
ATOM 641 C C . TYR A 1 83 ? 19.823 -5.549 -17.206 1.00 97.25 83 TYR A C 1
ATOM 643 O O . TYR A 1 83 ? 19.021 -6.286 -17.786 1.00 97.25 83 TYR A O 1
ATOM 651 N N . PRO A 1 84 ? 21.111 -5.486 -17.610 1.00 98.00 84 PRO A N 1
ATOM 652 C CA . PRO A 1 84 ? 22.265 -4.968 -16.867 1.00 98.00 84 PRO A CA 1
ATOM 653 C C . PRO A 1 84 ? 22.593 -3.480 -17.056 1.00 98.00 84 PRO A C 1
ATOM 655 O O . PRO A 1 84 ? 23.665 -3.060 -16.634 1.00 98.00 84 PRO A O 1
ATOM 658 N N . ASP A 1 85 ? 21.722 -2.672 -17.667 1.00 98.56 85 ASP A N 1
ATOM 659 C CA . ASP A 1 85 ? 21.941 -1.223 -17.769 1.00 98.56 85 ASP A CA 1
ATOM 660 C C . ASP A 1 85 ? 21.725 -0.550 -16.399 1.00 98.56 85 ASP A C 1
ATOM 662 O O . ASP A 1 85 ? 20.608 -0.205 -16.005 1.00 98.56 85 ASP A O 1
ATOM 666 N N . GLU A 1 86 ? 22.810 -0.402 -15.637 1.00 98.44 86 GLU A N 1
ATOM 667 C CA . GLU A 1 86 ? 22.791 0.174 -14.288 1.00 98.44 86 GLU A CA 1
ATOM 668 C C . GLU A 1 86 ? 22.345 1.643 -14.267 1.00 98.44 86 GLU A C 1
ATOM 670 O O . GLU A 1 86 ? 21.694 2.068 -13.305 1.00 98.44 86 GLU A O 1
ATOM 675 N N . ASP A 1 87 ? 22.623 2.410 -15.325 1.00 98.62 87 ASP A N 1
ATOM 676 C CA . ASP A 1 87 ? 22.195 3.806 -15.438 1.00 98.62 87 ASP A CA 1
ATOM 677 C C . ASP A 1 87 ? 20.677 3.885 -15.646 1.00 98.62 87 ASP A C 1
ATOM 679 O O . ASP A 1 87 ? 19.995 4.679 -14.987 1.00 98.62 87 ASP A O 1
ATOM 683 N N . ALA A 1 88 ? 20.115 3.026 -16.504 1.00 98.62 88 ALA A N 1
ATOM 684 C CA . ALA A 1 88 ? 18.670 2.922 -16.699 1.00 98.62 88 ALA A CA 1
ATOM 685 C C . ALA A 1 88 ? 17.950 2.446 -15.428 1.00 98.62 88 ALA A C 1
ATOM 687 O O . ALA A 1 88 ? 16.938 3.039 -15.039 1.00 98.62 88 ALA A O 1
ATOM 688 N N . VAL A 1 89 ? 18.492 1.433 -14.740 1.00 98.75 89 VAL A N 1
ATOM 689 C CA . VAL A 1 89 ? 17.983 0.962 -13.439 1.00 98.75 89 VAL A CA 1
ATOM 690 C C . VAL A 1 89 ? 17.988 2.102 -12.422 1.00 98.75 89 VAL A C 1
ATOM 692 O O . VAL A 1 89 ? 16.963 2.383 -11.801 1.00 98.75 89 VAL A O 1
ATOM 695 N N . THR A 1 90 ? 19.115 2.802 -12.274 1.00 98.62 90 THR A N 1
ATOM 696 C CA . THR A 1 90 ? 19.260 3.910 -11.320 1.00 98.62 90 THR A CA 1
ATOM 697 C C . THR A 1 90 ? 18.286 5.041 -11.635 1.00 98.62 90 THR A C 1
ATOM 699 O O . THR A 1 90 ? 17.616 5.550 -10.734 1.00 98.62 90 THR A O 1
ATOM 702 N N . LYS A 1 91 ? 18.138 5.402 -12.915 1.00 98.75 91 LYS A N 1
ATOM 703 C CA . LYS A 1 91 ? 17.184 6.421 -13.364 1.00 98.75 91 LYS A CA 1
ATOM 704 C C . LYS A 1 91 ? 15.742 6.048 -13.018 1.00 98.75 91 LYS A C 1
ATOM 706 O O . LYS A 1 91 ? 15.005 6.907 -12.535 1.00 98.75 91 LYS A O 1
ATOM 711 N N . PHE A 1 92 ? 15.341 4.795 -13.230 1.00 98.69 92 PHE A N 1
ATOM 712 C CA . PHE A 1 92 ? 14.002 4.330 -12.867 1.00 98.69 92 PHE A CA 1
ATOM 713 C C . PHE A 1 92 ? 13.785 4.364 -11.348 1.00 98.69 92 PHE A C 1
ATOM 715 O O . PHE A 1 92 ? 12.766 4.872 -10.880 1.00 98.69 92 PHE A O 1
ATOM 722 N N . LEU A 1 93 ? 14.754 3.868 -10.571 1.00 98.50 93 LEU A N 1
ATOM 723 C CA . LEU A 1 93 ? 14.649 3.806 -9.112 1.00 98.50 93 LEU A CA 1
ATOM 724 C C . LEU A 1 93 ? 14.577 5.198 -8.475 1.00 98.50 93 LEU A C 1
ATOM 726 O O . LEU A 1 93 ? 13.775 5.409 -7.570 1.00 98.50 93 LEU A O 1
ATOM 730 N N . LEU A 1 94 ? 15.374 6.154 -8.958 1.00 98.44 94 LEU A N 1
ATOM 731 C CA . LEU A 1 94 ? 15.341 7.536 -8.473 1.00 98.44 94 LEU A CA 1
ATOM 732 C C . LEU A 1 94 ? 14.117 8.312 -8.985 1.00 98.44 94 LEU A C 1
ATOM 734 O O . LEU A 1 94 ? 13.668 9.232 -8.304 1.00 98.44 94 LEU A O 1
ATOM 738 N N . GLY A 1 95 ? 13.575 7.944 -10.148 1.00 98.50 95 GLY A N 1
ATOM 739 C CA . GLY A 1 95 ? 12.411 8.568 -10.774 1.00 98.50 95 GLY A CA 1
ATOM 740 C C . GLY A 1 95 ? 11.097 7.855 -10.452 1.00 98.50 95 GLY A C 1
ATOM 741 O O . GLY A 1 95 ? 10.474 8.104 -9.421 1.00 98.50 95 GLY A O 1
ATOM 742 N N . GLU A 1 96 ? 10.650 6.998 -11.368 1.00 98.19 96 GLU A N 1
ATOM 743 C CA . GLU A 1 96 ? 9.329 6.357 -11.336 1.00 98.19 96 GLU A CA 1
ATOM 744 C C . GLU A 1 96 ? 9.079 5.556 -10.053 1.00 98.19 96 GLU A C 1
ATOM 746 O O . GLU A 1 96 ? 8.017 5.698 -9.447 1.00 98.19 96 GLU A O 1
ATOM 751 N N . ALA A 1 97 ? 10.057 4.785 -9.564 1.00 98.06 97 ALA A N 1
ATOM 752 C CA . ALA A 1 97 ? 9.881 4.025 -8.324 1.00 98.06 97 ALA A CA 1
ATOM 753 C C . ALA A 1 97 ? 9.692 4.944 -7.100 1.00 98.06 97 ALA A C 1
ATOM 755 O O . ALA A 1 97 ? 8.851 4.664 -6.242 1.00 98.06 97 ALA A O 1
ATOM 756 N N . SER A 1 98 ? 10.414 6.068 -7.030 1.00 98.19 98 SER A N 1
ATOM 757 C CA . SER A 1 98 ? 10.215 7.083 -5.984 1.00 98.19 98 SER A CA 1
ATOM 758 C C . SER A 1 98 ? 8.809 7.682 -6.040 1.00 98.19 98 SER A C 1
ATOM 760 O O . SER A 1 98 ? 8.156 7.824 -5.007 1.00 98.19 98 SER A O 1
ATOM 762 N N . VAL A 1 99 ? 8.303 7.983 -7.242 1.00 98.38 99 VAL A N 1
ATOM 763 C CA . VAL A 1 99 ? 6.929 8.479 -7.437 1.00 98.38 99 VAL A CA 1
ATOM 764 C C . VAL A 1 99 ? 5.902 7.427 -7.006 1.00 98.38 99 VAL A C 1
ATOM 766 O O . VAL A 1 99 ? 4.957 7.746 -6.283 1.00 98.38 99 VAL A O 1
ATOM 769 N N . ASN A 1 100 ? 6.112 6.161 -7.368 1.00 98.00 100 ASN A N 1
ATOM 770 C CA . ASN A 1 100 ? 5.272 5.037 -6.950 1.00 98.00 100 ASN A CA 1
ATOM 771 C C . ASN A 1 100 ? 5.216 4.910 -5.418 1.00 98.00 100 ASN A C 1
ATOM 773 O O . ASN A 1 100 ? 4.139 4.718 -4.841 1.00 98.00 100 ASN A O 1
ATOM 777 N N . PHE A 1 101 ? 6.362 5.055 -4.745 1.00 97.81 101 PHE A N 1
ATOM 778 C CA . PHE A 1 101 ? 6.442 5.051 -3.287 1.00 97.81 101 PHE A CA 1
ATOM 779 C C . PHE A 1 101 ? 5.701 6.238 -2.662 1.00 97.81 101 PHE A C 1
ATOM 781 O O . PHE A 1 101 ? 4.876 6.028 -1.772 1.00 97.81 101 PHE A O 1
ATOM 788 N N . GLU A 1 102 ? 5.938 7.466 -3.129 1.00 98.06 102 GLU A N 1
ATOM 789 C CA . GLU A 1 102 ? 5.289 8.660 -2.572 1.00 98.06 102 GLU A CA 1
ATOM 790 C C . GLU A 1 102 ? 3.768 8.637 -2.780 1.00 98.06 102 GLU A C 1
ATOM 792 O O . GLU A 1 102 ? 3.017 8.956 -1.859 1.00 98.06 102 GLU A O 1
ATOM 797 N N . ASN A 1 103 ? 3.289 8.150 -3.927 1.00 97.69 103 ASN A N 1
ATOM 798 C CA . ASN A 1 103 ? 1.856 7.958 -4.164 1.00 97.69 103 ASN A CA 1
ATOM 799 C C . ASN A 1 103 ? 1.256 6.896 -3.228 1.00 97.69 103 ASN A C 1
ATOM 801 O O . ASN A 1 103 ? 0.173 7.096 -2.672 1.00 97.69 103 ASN A O 1
ATOM 805 N N . SER A 1 104 ? 1.972 5.790 -2.997 1.00 97.06 104 SER A N 1
ATOM 806 C CA . SER A 1 104 ? 1.558 4.755 -2.037 1.00 97.06 104 SER A CA 1
ATOM 807 C C . SER A 1 104 ? 1.526 5.296 -0.603 1.00 97.06 104 SER A C 1
ATOM 809 O O . SER A 1 104 ? 0.605 5.009 0.161 1.00 97.06 104 SER A O 1
ATOM 811 N N . LYS A 1 105 ? 2.502 6.130 -0.234 1.00 96.62 105 LYS A N 1
ATOM 812 C CA . LYS A 1 105 ? 2.559 6.827 1.055 1.00 96.62 105 LYS A CA 1
ATOM 813 C C . LYS A 1 105 ? 1.420 7.834 1.206 1.00 96.62 105 LYS A C 1
ATOM 815 O O . LYS A 1 105 ? 0.806 7.874 2.262 1.00 96.62 105 LYS A O 1
ATOM 820 N N . ALA A 1 106 ? 1.067 8.594 0.174 1.00 97.06 106 ALA A N 1
ATOM 821 C CA . ALA A 1 106 ? -0.088 9.492 0.226 1.00 97.06 106 ALA A CA 1
ATOM 822 C C . ALA A 1 106 ? -1.417 8.726 0.400 1.00 97.06 106 ALA A C 1
ATOM 824 O O . ALA A 1 106 ? -2.303 9.154 1.147 1.00 97.06 106 ALA A O 1
ATOM 825 N N . ALA A 1 107 ? -1.537 7.554 -0.233 1.00 96.44 107 ALA A N 1
ATOM 826 C CA . ALA A 1 107 ? -2.700 6.675 -0.113 1.00 96.44 107 ALA A CA 1
ATOM 827 C C . ALA A 1 107 ? -2.914 6.117 1.307 1.00 96.44 107 ALA A C 1
ATOM 829 O O . ALA A 1 107 ? -4.034 5.748 1.656 1.00 96.44 107 ALA A O 1
ATOM 830 N N . VAL A 1 108 ? -1.868 6.094 2.140 1.00 95.19 108 VAL A N 1
ATOM 831 C CA . VAL A 1 108 ? -1.914 5.605 3.528 1.00 95.19 108 VAL A CA 1
ATOM 832 C C . VAL A 1 108 ? -2.482 6.626 4.523 1.00 95.19 108 VAL A C 1
ATOM 834 O O . VAL A 1 108 ? -2.541 6.354 5.716 1.00 95.19 108 VAL A O 1
ATOM 837 N N . SER A 1 109 ? -2.907 7.805 4.058 1.00 92.31 109 SER A N 1
ATOM 838 C CA . SER A 1 109 ? -3.330 8.943 4.896 1.00 92.31 109 SER A CA 1
ATOM 839 C C . SER A 1 109 ? -4.413 8.636 5.939 1.00 92.31 109 SER A C 1
ATOM 841 O O . SER A 1 109 ? -4.425 9.272 6.989 1.00 92.31 109 SER A O 1
ATOM 843 N N . ASN A 1 110 ? -5.282 7.651 5.689 1.00 93.06 110 ASN A N 1
ATOM 844 C CA . ASN A 1 110 ? -6.333 7.227 6.624 1.00 93.06 110 ASN A CA 1
ATOM 845 C C . ASN A 1 110 ? -5.940 6.031 7.510 1.00 93.06 110 ASN A C 1
ATOM 847 O O . ASN A 1 110 ? -6.789 5.501 8.222 1.00 93.06 110 ASN A O 1
ATOM 851 N N . ALA A 1 111 ? -4.688 5.572 7.456 1.00 96.00 111 ALA A N 1
ATOM 852 C CA . ALA A 1 111 ? -4.251 4.416 8.226 1.00 96.00 111 ALA A CA 1
ATOM 853 C C . ALA A 1 111 ? -4.264 4.698 9.728 1.00 96.00 111 ALA A C 1
ATOM 855 O O . ALA A 1 111 ? -3.934 5.792 10.192 1.00 96.00 111 ALA A O 1
ATOM 856 N N . THR A 1 112 ? -4.589 3.669 10.507 1.00 93.75 112 THR A N 1
ATOM 857 C CA . THR A 1 112 ? -4.557 3.757 11.968 1.00 93.75 112 THR A CA 1
ATOM 858 C C . THR A 1 112 ? -3.111 3.637 12.442 1.00 93.75 112 THR A C 1
ATOM 860 O O . THR A 1 112 ? -2.513 2.581 12.229 1.00 93.75 112 THR A O 1
ATOM 863 N N . PRO A 1 113 ? -2.518 4.645 13.115 1.00 95.62 113 PRO A N 1
ATOM 864 C CA . PRO A 1 113 ? -1.183 4.492 13.686 1.00 95.62 113 PRO A CA 1
ATOM 865 C C . PRO A 1 113 ? -1.121 3.231 14.552 1.00 95.62 113 PRO A C 1
ATOM 867 O O . PRO A 1 113 ? -2.002 3.021 15.383 1.00 95.62 113 PRO A O 1
ATOM 870 N N . TRP A 1 114 ? -0.104 2.387 14.367 1.00 95.56 114 TRP A N 1
ATOM 871 C CA . TRP A 1 114 ? -0.063 1.048 14.977 1.00 95.56 114 TRP A CA 1
ATOM 872 C C . TRP A 1 114 ? -0.240 1.077 16.503 1.00 95.56 114 TRP A C 1
ATOM 874 O O . TRP A 1 114 ? -0.897 0.213 17.079 1.00 95.56 114 TRP A O 1
ATOM 884 N N . PHE A 1 115 ? 0.289 2.112 17.158 1.00 94.94 115 PHE A N 1
ATOM 885 C CA . PHE A 1 115 ? 0.194 2.298 18.602 1.00 94.94 115 PHE A CA 1
ATOM 886 C C . PHE A 1 115 ? -1.220 2.656 19.076 1.00 94.94 115 PHE A C 1
ATOM 888 O O . PHE A 1 115 ? -1.521 2.478 20.249 1.00 94.94 115 PHE A O 1
ATOM 895 N N . ASN A 1 116 ? -2.099 3.134 18.192 1.00 94.56 116 ASN A N 1
ATOM 896 C CA . ASN A 1 116 ? -3.510 3.393 18.486 1.00 94.56 116 ASN A CA 1
ATOM 897 C C . ASN A 1 116 ? -4.396 2.152 18.297 1.00 94.56 116 ASN A C 1
ATOM 899 O O . ASN A 1 116 ? -5.578 2.204 18.629 1.00 94.56 116 ASN A O 1
ATOM 903 N N . HIS A 1 117 ? -3.859 1.040 17.784 1.00 94.38 117 HIS A N 1
ATOM 904 C CA . HIS A 1 117 ? -4.609 -0.208 17.675 1.00 94.38 117 HIS A CA 1
ATOM 905 C C . HIS A 1 117 ? -5.093 -0.680 19.058 1.00 94.38 117 HIS A C 1
ATOM 907 O O . HIS A 1 117 ? -4.401 -0.498 20.065 1.00 94.38 117 HIS A O 1
ATOM 913 N N . LYS A 1 118 ? -6.258 -1.343 19.104 1.00 90.50 118 LYS A N 1
ATOM 914 C CA . LYS A 1 118 ? -6.942 -1.797 20.336 1.00 90.50 118 LYS A CA 1
ATOM 915 C C . LYS A 1 118 ? -6.061 -2.613 21.296 1.00 90.50 118 LYS A C 1
ATOM 917 O O . LYS A 1 118 ? -6.290 -2.590 22.497 1.00 90.50 118 LYS A O 1
ATOM 922 N N . SER A 1 119 ? -5.037 -3.288 20.776 1.00 91.38 119 SER A N 1
ATOM 923 C CA . SER A 1 119 ? -4.082 -4.085 21.565 1.00 91.38 119 SER A CA 1
ATOM 924 C C . SER A 1 119 ? -3.043 -3.260 22.328 1.00 91.38 119 SER A C 1
ATOM 926 O O . SER A 1 119 ? -2.462 -3.764 23.280 1.00 91.38 119 SER A O 1
ATOM 928 N N . PHE A 1 120 ? -2.793 -2.016 21.910 1.00 92.75 120 PHE A N 1
ATOM 929 C CA . PHE A 1 120 ? -1.841 -1.106 22.555 1.00 92.75 120 PHE A CA 1
ATOM 930 C C . PHE A 1 120 ? -2.557 0.044 23.276 1.00 92.75 120 PHE A C 1
ATOM 932 O O . PHE A 1 120 ? -2.123 0.487 24.333 1.00 92.75 120 PHE A O 1
ATOM 939 N N . GLY A 1 121 ? -3.690 0.518 22.746 1.00 90.12 121 GLY A N 1
ATOM 940 C CA . GLY A 1 121 ? -4.524 1.531 23.402 1.00 90.12 121 GLY A CA 1
ATOM 941 C C . GLY A 1 121 ? -3.950 2.954 23.382 1.00 90.12 121 GLY A C 1
ATOM 942 O O . GLY A 1 121 ? -4.388 3.801 24.158 1.00 90.12 121 GLY A O 1
ATOM 943 N N . GLY A 1 122 ? -2.990 3.234 22.502 1.00 93.12 122 GLY A N 1
ATOM 944 C CA . GLY A 1 122 ? -2.391 4.550 22.301 1.00 93.12 122 GLY A CA 1
ATOM 945 C C . GLY A 1 122 ? -0.945 4.643 22.783 1.00 93.12 122 GLY A C 1
ATOM 946 O O . GLY A 1 122 ? -0.498 3.903 23.655 1.00 93.12 122 GLY A O 1
ATOM 947 N N . LEU A 1 123 ? -0.216 5.629 22.249 1.00 90.94 123 LEU A N 1
ATOM 948 C CA . LEU A 1 123 ? 1.212 5.838 22.525 1.00 90.94 123 LEU A CA 1
ATOM 949 C C . LEU A 1 123 ? 1.538 5.970 24.025 1.00 90.94 123 LEU A C 1
ATOM 951 O O . LEU A 1 123 ? 2.608 5.561 24.458 1.00 90.94 123 LEU A O 1
ATOM 955 N N . LYS A 1 124 ? 0.612 6.514 24.826 1.00 92.50 124 LYS A N 1
ATOM 956 C CA . LYS A 1 124 ? 0.784 6.690 26.280 1.00 92.50 124 LYS A CA 1
ATOM 957 C C . LYS A 1 124 ? 0.886 5.370 27.050 1.00 92.50 124 LYS A C 1
ATOM 959 O O . LYS A 1 124 ? 1.426 5.368 28.148 1.00 92.50 124 LYS A O 1
ATOM 964 N N . ASN A 1 125 ? 0.379 4.279 26.482 1.00 91.50 125 ASN A N 1
ATOM 965 C CA . ASN A 1 125 ? 0.425 2.949 27.087 1.00 91.50 125 ASN A CA 1
ATOM 966 C C . ASN A 1 125 ? 1.647 2.145 26.624 1.00 91.50 125 ASN A C 1
ATOM 968 O O . ASN A 1 125 ? 1.775 0.971 26.961 1.00 91.50 125 ASN A O 1
ATOM 972 N N . ILE A 1 126 ? 2.519 2.750 25.814 1.00 90.00 126 ILE A N 1
ATOM 973 C CA . ILE A 1 126 ? 3.694 2.093 25.260 1.00 90.00 126 ILE A CA 1
ATOM 974 C C . ILE A 1 126 ? 4.928 2.603 25.981 1.00 90.00 126 ILE A C 1
ATOM 976 O O . ILE A 1 126 ? 5.278 3.782 25.919 1.00 90.00 126 ILE A O 1
ATOM 980 N N . GLU A 1 127 ? 5.638 1.672 26.600 1.00 88.31 127 GLU A N 1
ATOM 981 C CA . GLU A 1 127 ? 6.977 1.894 27.106 1.00 88.31 127 GLU A CA 1
ATOM 982 C C . GLU A 1 127 ? 7.963 1.091 26.258 1.00 88.31 127 GLU A C 1
ATOM 984 O O . GLU A 1 127 ? 7.896 -0.133 26.192 1.00 88.31 127 GLU A O 1
ATOM 989 N N . LEU A 1 128 ? 8.855 1.792 25.556 1.00 84.31 128 LEU A N 1
ATOM 990 C CA . LEU A 1 128 ? 9.935 1.135 24.823 1.00 84.31 128 LEU A CA 1
ATOM 991 C C . LEU A 1 128 ? 10.971 0.612 25.821 1.00 84.31 128 LEU A C 1
ATOM 993 O O . LEU A 1 128 ? 11.460 1.378 26.647 1.00 84.31 128 LEU A O 1
ATOM 997 N N . ASP A 1 129 ? 11.334 -0.659 25.726 1.00 82.94 129 ASP A N 1
ATOM 998 C CA . ASP A 1 129 ? 12.500 -1.173 26.441 1.00 82.94 129 ASP A CA 1
ATOM 999 C C . ASP A 1 129 ? 13.796 -0.724 25.733 1.00 82.94 129 ASP A C 1
ATOM 1001 O O . ASP A 1 129 ? 13.779 -0.387 24.546 1.00 82.94 129 ASP A O 1
ATOM 1005 N N . LYS A 1 130 ? 14.921 -0.688 26.459 1.00 82.94 130 LYS A N 1
ATOM 1006 C CA . LYS A 1 130 ? 16.266 -0.379 25.926 1.00 82.94 130 LYS A CA 1
ATOM 1007 C C . LYS A 1 130 ? 16.345 0.933 25.120 1.00 82.94 130 LYS A C 1
ATOM 1009 O O . LYS A 1 130 ? 17.010 1.006 24.089 1.00 82.94 130 LYS A O 1
ATOM 1014 N N . LYS A 1 131 ? 15.676 1.995 25.591 1.00 79.06 131 LYS A N 1
ATOM 1015 C CA . LYS A 1 131 ? 15.734 3.341 24.981 1.00 79.06 131 LYS A CA 1
ATOM 1016 C C . LYS A 1 131 ? 17.167 3.896 24.990 1.00 79.06 131 LYS A C 1
ATOM 1018 O O . LYS A 1 131 ? 17.902 3.699 25.952 1.00 79.06 131 LYS A O 1
ATOM 1023 N N . GLY A 1 132 ? 17.521 4.685 23.976 1.00 82.00 132 GLY A N 1
ATOM 1024 C CA . GLY A 1 132 ? 18.786 5.431 23.918 1.00 82.00 132 GLY A CA 1
ATOM 1025 C C . GLY A 1 132 ? 19.474 5.321 22.560 1.00 82.00 132 GLY A C 1
ATOM 1026 O O . GLY A 1 132 ? 19.097 4.493 21.738 1.00 82.00 132 GLY A O 1
ATOM 1027 N N . ALA A 1 133 ? 20.484 6.159 22.312 1.00 85.69 133 ALA A N 1
ATOM 1028 C CA . ALA A 1 133 ? 21.220 6.166 21.041 1.00 85.69 133 ALA A CA 1
ATOM 1029 C C . ALA A 1 133 ? 21.921 4.825 20.740 1.00 85.69 133 ALA A C 1
ATOM 1031 O O . ALA A 1 133 ? 22.101 4.483 19.577 1.00 85.69 133 ALA A O 1
ATOM 1032 N N . ASN A 1 134 ? 22.227 4.048 21.783 1.00 87.62 134 ASN A N 1
ATOM 1033 C CA . ASN A 1 134 ? 22.972 2.791 21.704 1.00 87.62 134 ASN A CA 1
ATOM 1034 C C . ASN A 1 134 ? 22.074 1.550 21.854 1.00 87.62 134 ASN A C 1
ATOM 1036 O O . ASN A 1 134 ? 22.550 0.484 22.236 1.00 87.62 134 ASN A O 1
ATOM 1040 N N . TRP A 1 135 ? 20.766 1.663 21.597 1.00 87.75 135 TRP A N 1
ATOM 1041 C CA . TRP A 1 135 ? 19.816 0.550 21.761 1.00 87.75 135 TRP A CA 1
ATOM 1042 C C . TRP A 1 135 ? 20.240 -0.726 21.004 1.00 87.75 135 TRP A C 1
ATOM 1044 O O . TRP A 1 135 ? 19.977 -1.834 21.469 1.00 87.75 135 TRP A O 1
ATOM 1054 N N . TYR A 1 136 ? 20.930 -0.571 19.867 1.00 84.06 136 TYR A N 1
ATOM 1055 C CA . TYR A 1 136 ? 21.395 -1.663 19.007 1.00 84.06 136 TYR A CA 1
ATOM 1056 C C . TYR A 1 136 ? 22.542 -2.481 19.619 1.00 84.06 136 TYR A C 1
ATOM 1058 O O . TYR A 1 136 ? 22.779 -3.604 19.189 1.00 84.06 136 TYR A O 1
ATOM 1066 N N . GLU A 1 137 ? 23.255 -1.949 20.615 1.00 86.75 137 GLU A N 1
ATOM 1067 C CA . GLU A 1 137 ? 24.361 -2.653 21.283 1.00 86.75 137 GLU A CA 1
ATOM 1068 C C . GLU A 1 137 ? 23.853 -3.714 22.270 1.00 86.75 137 GLU A C 1
ATOM 1070 O O . GLU A 1 137 ? 24.596 -4.614 22.653 1.00 86.75 137 GLU A O 1
ATOM 1075 N N . ALA A 1 138 ? 22.587 -3.611 22.681 1.00 75.38 138 ALA A N 1
ATOM 1076 C CA . ALA A 1 138 ? 21.963 -4.471 23.681 1.00 75.38 138 ALA A CA 1
ATOM 1077 C C . ALA A 1 138 ? 20.791 -5.312 23.133 1.00 75.38 138 ALA A C 1
ATOM 1079 O O . ALA A 1 138 ? 20.103 -5.952 23.937 1.00 75.38 138 ALA A O 1
ATOM 1080 N N . TYR A 1 139 ? 20.514 -5.275 21.821 1.00 68.19 139 TYR A N 1
ATOM 1081 C CA . TYR A 1 139 ? 19.463 -6.070 21.161 1.00 68.19 139 TYR A CA 1
ATOM 1082 C C . TYR A 1 139 ? 19.919 -7.505 20.891 1.00 68.19 139 TYR A C 1
ATOM 1084 O O . TYR A 1 139 ? 21.020 -7.682 20.328 1.00 68.19 139 TYR A O 1
#

Sequence (139 aa):
PANLKFVKEYKDRDFYMGASAYTLSEVEGFCRDLDAKSTLPWVILSAGVDIEEFIENVKISSAHGASGFLCGRAIWKDAVPLYPDEDAVTKFLLGEASVNFENSKAAVSNATPWFNHKSFGGLKNIELDKKGANWYEAY

pLDDT: mean 95.08, std 4.92, range [68.19, 98.75]

InterPro domains:
  IPR002915 DeoC/FbaB/LacD aldolase [PF01791] (22-77)
  IPR013785 Aldolase-type TIM barrel [G3DSA:3.20.20.70] (1-120)
  IPR050552 LacD aldolase [PTHR39340] (20-126)

Foldseek 3Di:
DDQCLQEPVCPVPPSHDDHHPYHLVVVLVVLLVCLVPDLFAAAAEPPQDALVSLLVVLLSNQLRAHQAHDYDNNLQVVLVVVPPVVVSSVCCCVPRSVVSVVSSVVSNVSHDNRCCRPNNVHPVSDDDPQDDPVSVVVD

Radius of gyration: 18.24 Å; chains: 1; bounding box: 43×21×45 Å

Secondary structure (DSSP, 8-st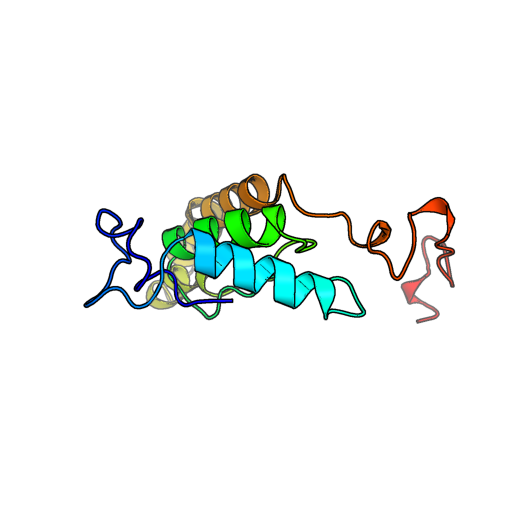ate):
---GGGBGGGTTSTT--SS--B-HHHHHHHHHHHHHH-SS---EE-TT--HHHHHHHHHHHHHTT---EE-SHHHHGGGGGGTT-HHHHHHHIIIIIHHHHHHHHHHGGGPPPGGGSTTT-SGGG---SS-STTGGG--

Organism: NCBI:txid408172